Protein AF-A0A3S0RRU4-F1 (afdb_monomer_lite)

Sequence (78 aa):
MRLKNYFFAIYDWDDNYLGTYSSYEEIIYFLFGIGPSDKNYQFKKRYIAKVIAKTKKKTFKNQKLKIYKFIDEDDKYE

Radius of gyration: 13.72 Å; chains: 1; bounding box: 33×43×23 Å

pLDDT: mean 80.4, std 13.99, range [42.03, 94.19]

Secondary structure (DSSP, 8-state):
----EEEEEEEETT--EEEEESSHHHHHHHHH---TTSTTHHHHHHHHHHHHHTT--EEETTEEEEEEEEEE------

Structure (mmCIF, N/CA/C/O backbone):
data_AF-A0A3S0RRU4-F1
#
_entry.id   AF-A0A3S0RRU4-F1
#
loop_
_atom_site.group_PDB
_atom_site.id
_atom_site.type_symbol
_atom_site.label_atom_id
_atom_site.label_alt_id
_atom_site.label_comp_id
_atom_site.label_asym_id
_atom_site.label_entity_id
_atom_site.label_seq_id
_atom_site.pdbx_PDB_ins_code
_atom_site.Cartn_x
_atom_site.Cartn_y
_atom_site.Cartn_z
_atom_site.occupancy
_atom_site.B_iso_or_equiv
_atom_site.auth_seq_id
_atom_site.auth_comp_id
_atom_site.auth_asym_id
_atom_site.auth_atom_id
_atom_site.pdbx_PDB_model_num
ATOM 1 N N . MET A 1 1 ? 6.776 -21.989 14.682 1.00 42.59 1 MET A N 1
ATOM 2 C CA . MET A 1 1 ? 6.743 -20.530 14.433 1.00 42.59 1 MET A CA 1
ATOM 3 C C . MET A 1 1 ? 5.781 -20.309 13.273 1.00 42.59 1 MET A C 1
ATOM 5 O O . MET A 1 1 ? 6.101 -20.733 12.176 1.00 42.59 1 MET A O 1
ATOM 9 N N . ARG A 1 2 ? 4.559 -19.808 13.517 1.00 42.94 2 ARG A N 1
ATOM 10 C CA . ARG A 1 2 ? 3.577 -19.579 12.440 1.00 42.94 2 ARG A CA 1
ATOM 11 C C . ARG A 1 2 ? 4.035 -18.370 11.622 1.00 42.94 2 ARG A C 1
ATOM 13 O O . ARG A 1 2 ? 4.112 -17.270 12.170 1.00 42.94 2 ARG A O 1
ATOM 20 N N . LEU A 1 3 ? 4.386 -18.580 10.356 1.00 42.0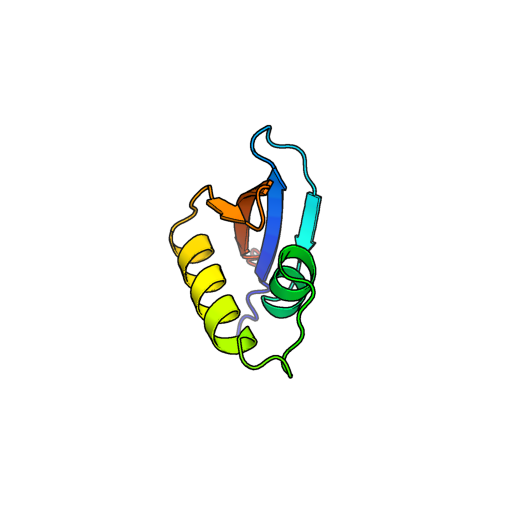3 3 LEU A N 1
ATOM 21 C CA . LEU A 1 3 ? 4.613 -17.498 9.403 1.00 42.03 3 LEU A CA 1
ATOM 22 C C . LEU A 1 3 ? 3.241 -16.923 9.064 1.00 42.03 3 LEU A C 1
ATOM 24 O O . LEU A 1 3 ? 2.497 -17.500 8.289 1.00 42.03 3 LEU A O 1
ATOM 28 N N . LYS A 1 4 ? 2.877 -15.814 9.710 1.00 53.72 4 LYS A N 1
ATOM 29 C CA . LYS A 1 4 ? 1.726 -15.026 9.273 1.00 53.72 4 LYS A CA 1
ATOM 30 C C . LYS A 1 4 ? 2.119 -14.385 7.946 1.00 53.72 4 LYS A C 1
ATOM 32 O O . LYS A 1 4 ? 2.931 -13.455 7.951 1.00 53.72 4 LYS A O 1
ATOM 37 N N . ASN A 1 5 ? 1.602 -14.900 6.836 1.00 65.56 5 ASN A N 1
ATOM 38 C CA . ASN A 1 5 ? 1.714 -14.210 5.561 1.00 65.56 5 ASN A CA 1
ATOM 39 C C . ASN A 1 5 ? 0.775 -13.004 5.610 1.00 65.56 5 ASN A C 1
ATOM 41 O O . ASN A 1 5 ? -0.353 -13.081 6.088 1.00 65.56 5 ASN A O 1
ATOM 45 N N . TYR A 1 6 ? 1.270 -11.844 5.198 1.00 72.81 6 TYR A N 1
ATOM 46 C CA . TYR A 1 6 ? 0.469 -10.630 5.150 1.00 72.81 6 TYR A CA 1
ATOM 47 C C . TYR A 1 6 ? 0.456 -10.126 3.723 1.00 72.81 6 TYR A C 1
ATOM 49 O O . TYR A 1 6 ? 1.515 -9.989 3.112 1.00 72.81 6 TYR A O 1
ATOM 57 N N . PHE A 1 7 ? -0.727 -9.782 3.236 1.00 84.50 7 PHE A N 1
ATOM 58 C CA . PHE A 1 7 ? -0.888 -9.093 1.968 1.00 84.50 7 PHE A CA 1
ATOM 59 C C . PHE A 1 7 ? -1.697 -7.814 2.162 1.00 84.50 7 PHE A C 1
ATOM 61 O O . PHE A 1 7 ? -2.427 -7.629 3.140 1.00 84.50 7 PHE A O 1
ATOM 68 N N . PHE A 1 8 ? -1.518 -6.883 1.240 1.00 86.44 8 PHE A N 1
ATOM 69 C CA . PHE A 1 8 ? -2.110 -5.563 1.273 1.00 86.44 8 PHE A CA 1
ATOM 70 C C . PHE A 1 8 ? -2.927 -5.360 0.013 1.00 86.44 8 PHE A C 1
ATOM 72 O O . PHE A 1 8 ? -2.359 -5.357 -1.074 1.00 86.44 8 PHE A O 1
ATOM 79 N N . ALA A 1 9 ? -4.230 -5.146 0.149 1.00 88.19 9 ALA A N 1
ATOM 80 C CA . ALA A 1 9 ? -5.058 -4.777 -0.989 1.00 88.19 9 ALA A CA 1
ATOM 81 C C . ALA A 1 9 ? -5.206 -3.259 -1.048 1.00 88.19 9 ALA A C 1
ATOM 83 O O . ALA A 1 9 ? -5.461 -2.599 -0.029 1.00 88.19 9 ALA A O 1
ATOM 84 N N . ILE A 1 10 ? -5.050 -2.709 -2.246 1.00 89.25 10 ILE A N 1
ATOM 85 C CA . ILE A 1 10 ? -5.252 -1.292 -2.518 1.00 89.25 10 ILE A CA 1
ATOM 86 C C . ILE A 1 10 ? -6.521 -1.139 -3.345 1.00 89.25 10 ILE A C 1
ATOM 88 O O . ILE A 1 10 ? -6.697 -1.798 -4.367 1.00 89.25 10 ILE A O 1
ATOM 92 N N . TYR A 1 11 ? -7.376 -0.232 -2.895 1.00 89.31 11 TYR A N 1
ATOM 93 C CA . TYR A 1 11 ? -8.577 0.197 -3.594 1.00 89.31 11 TYR A CA 1
ATOM 94 C C . TYR A 1 11 ? -8.521 1.704 -3.809 1.00 89.31 11 TYR A C 1
ATOM 96 O O . TYR A 1 11 ? -7.836 2.422 -3.067 1.00 89.31 11 TYR A O 1
ATOM 104 N N . ASP A 1 12 ? -9.262 2.203 -4.786 1.00 89.69 12 ASP A N 1
ATOM 105 C CA . ASP A 1 12 ? -9.553 3.630 -4.862 1.00 89.69 12 ASP A CA 1
ATOM 106 C C . ASP A 1 12 ? -10.638 4.042 -3.841 1.00 89.69 12 ASP A C 1
ATOM 108 O O . ASP A 1 12 ? -10.997 3.306 -2.912 1.00 89.69 12 ASP A O 1
ATOM 112 N N . TRP A 1 13 ? -11.130 5.276 -3.946 1.00 86.88 13 TRP A N 1
ATOM 113 C CA . TRP A 1 13 ? -12.169 5.771 -3.046 1.00 86.88 13 TRP A CA 1
ATOM 114 C C . TRP A 1 13 ? -13.558 5.192 -3.310 1.00 86.88 13 TRP A C 1
ATOM 116 O O . TRP A 1 13 ? -14.329 5.078 -2.349 1.00 86.88 13 TRP A O 1
ATOM 126 N N . ASP A 1 14 ? -13.809 4.783 -4.548 1.00 88.75 14 ASP A N 1
ATOM 127 C CA . ASP A 1 14 ? -15.056 4.196 -5.040 1.00 88.75 14 ASP A CA 1
ATOM 128 C C . ASP A 1 14 ? -15.064 2.663 -4.892 1.00 88.75 14 ASP A C 1
ATOM 130 O O . ASP A 1 14 ? -15.950 1.989 -5.402 1.00 88.75 14 ASP A O 1
ATOM 134 N N . ASP A 1 15 ? -14.096 2.119 -4.141 1.00 85.38 15 ASP A N 1
ATOM 135 C CA . ASP A 1 15 ? -13.934 0.688 -3.865 1.00 85.38 15 ASP A CA 1
ATOM 136 C C . ASP A 1 15 ? -13.602 -0.156 -5.108 1.00 85.38 15 ASP A C 1
ATOM 138 O O . ASP A 1 15 ? -13.744 -1.380 -5.090 1.00 85.38 15 ASP A O 1
ATOM 142 N N . ASN A 1 16 ? -13.045 0.459 -6.158 1.00 90.19 16 ASN A N 1
ATOM 143 C CA . ASN A 1 16 ? -12.456 -0.289 -7.263 1.00 90.19 16 ASN A CA 1
ATOM 144 C C . ASN A 1 16 ? -11.116 -0.886 -6.830 1.00 90.19 16 ASN A C 1
ATOM 146 O O . ASN A 1 16 ? -10.228 -0.189 -6.328 1.00 90.19 16 ASN A O 1
ATOM 150 N N . TYR A 1 17 ? -10.969 -2.192 -7.035 1.00 88.81 17 TYR A N 1
ATOM 151 C CA . TYR A 1 17 ? -9.750 -2.925 -6.720 1.00 88.81 17 TYR A CA 1
ATOM 152 C C . TYR A 1 17 ? -8.610 -2.537 -7.669 1.00 88.81 17 TYR A C 1
ATOM 154 O O . TYR A 1 17 ? -8.761 -2.600 -8.888 1.00 88.81 17 TYR A O 1
ATOM 162 N N . LEU A 1 18 ? -7.459 -2.165 -7.103 1.00 89.94 18 LEU A N 1
ATOM 163 C CA . LEU A 1 18 ? -6.273 -1.759 -7.865 1.00 89.94 18 LEU A CA 1
ATOM 164 C C . LEU A 1 18 ? -5.154 -2.804 -7.842 1.00 89.94 18 LEU A C 1
ATOM 166 O O . LEU A 1 18 ? -4.314 -2.809 -8.737 1.00 89.94 18 LEU A O 1
ATOM 170 N N . GLY A 1 19 ? -5.104 -3.664 -6.823 1.00 89.38 19 GLY A N 1
ATOM 171 C CA . GLY A 1 19 ? -4.072 -4.694 -6.720 1.00 89.38 19 GLY A CA 1
ATOM 172 C C . GLY A 1 19 ? -3.811 -5.169 -5.296 1.00 89.38 19 GLY A C 1
ATOM 173 O O . GLY A 1 19 ? -4.224 -4.531 -4.323 1.00 89.38 19 GLY A O 1
ATOM 174 N N . THR A 1 20 ? -3.088 -6.283 -5.198 1.00 90.25 20 THR A N 1
ATOM 175 C CA . THR A 1 20 ? -2.645 -6.891 -3.942 1.00 90.25 20 THR A CA 1
ATOM 176 C C . THR A 1 20 ? -1.126 -6.976 -3.930 1.00 90.25 20 THR A C 1
ATOM 178 O O . THR A 1 20 ? -0.515 -7.310 -4.940 1.00 90.25 20 THR A O 1
ATOM 181 N N . TYR A 1 21 ? -0.531 -6.665 -2.783 1.00 89.25 21 TYR A N 1
ATOM 182 C CA . TYR A 1 21 ? 0.910 -6.536 -2.601 1.00 89.25 21 TYR A CA 1
ATOM 183 C C . TYR A 1 21 ? 1.350 -7.302 -1.361 1.00 89.25 21 TYR A C 1
ATOM 185 O O . TYR A 1 21 ? 0.680 -7.249 -0.332 1.00 89.25 21 TYR A O 1
ATOM 193 N N . SER A 1 22 ? 2.491 -7.975 -1.423 1.00 86.06 22 SER A N 1
ATOM 194 C CA . SER A 1 22 ? 2.990 -8.819 -0.326 1.00 86.06 22 SER A CA 1
ATOM 195 C C . SER A 1 22 ? 3.977 -8.078 0.577 1.00 86.06 22 SER A C 1
ATOM 197 O O . SER A 1 22 ? 4.372 -8.564 1.636 1.00 86.06 22 SER A O 1
ATOM 199 N N . SER A 1 23 ? 4.399 -6.876 0.179 1.00 86.62 23 SER A N 1
ATOM 200 C CA . SER A 1 23 ? 5.384 -6.106 0.929 1.00 86.62 23 SER A CA 1
ATOM 201 C C . SER A 1 23 ? 5.143 -4.601 0.864 1.00 86.62 23 SER A C 1
ATOM 203 O O . SER A 1 23 ? 4.522 -4.062 -0.050 1.00 86.62 23 SER A O 1
ATOM 205 N N . TYR A 1 24 ? 5.714 -3.886 1.835 1.00 87.00 24 TYR A N 1
ATOM 206 C CA . TYR A 1 24 ? 5.776 -2.427 1.785 1.00 87.00 24 TYR A CA 1
ATOM 207 C C . TYR A 1 24 ? 6.572 -1.916 0.579 1.00 87.00 24 TYR A C 1
ATOM 209 O O . TYR A 1 24 ? 6.308 -0.810 0.124 1.00 87.00 24 TYR A O 1
ATOM 217 N N . GLU A 1 25 ? 7.548 -2.680 0.081 1.00 88.31 25 GLU A N 1
ATOM 218 C CA . GLU A 1 25 ? 8.371 -2.290 -1.070 1.00 88.31 25 GLU A CA 1
ATOM 219 C C . GLU A 1 25 ? 7.539 -2.165 -2.329 1.00 88.31 25 GLU A C 1
ATOM 221 O O . GLU A 1 25 ? 7.596 -1.126 -2.982 1.00 88.31 25 GLU A O 1
ATOM 226 N N . GLU A 1 26 ? 6.706 -3.162 -2.605 1.00 89.38 26 GLU A N 1
ATOM 227 C CA . GLU A 1 26 ? 5.827 -3.144 -3.769 1.00 89.38 26 GLU A CA 1
ATOM 228 C C . GLU A 1 26 ? 4.810 -2.002 -3.684 1.00 89.38 26 GLU A C 1
ATOM 230 O O . GLU A 1 26 ? 4.616 -1.280 -4.658 1.00 89.38 26 GLU A O 1
ATOM 235 N N . ILE A 1 27 ? 4.235 -1.753 -2.501 1.00 88.94 27 ILE A N 1
ATOM 236 C CA . ILE A 1 27 ? 3.320 -0.619 -2.294 1.00 88.94 27 ILE A CA 1
ATOM 237 C C . ILE A 1 27 ? 4.036 0.712 -2.524 1.00 88.94 27 ILE A C 1
ATOM 239 O O . ILE A 1 27 ? 3.489 1.619 -3.147 1.00 88.94 27 ILE A O 1
ATOM 243 N N . ILE A 1 28 ? 5.251 0.875 -1.997 1.00 90.38 28 ILE A N 1
ATOM 244 C CA . ILE A 1 28 ? 6.016 2.117 -2.157 1.00 90.38 28 ILE A CA 1
ATOM 245 C C . ILE A 1 28 ? 6.389 2.317 -3.623 1.00 90.38 28 ILE A C 1
ATOM 247 O O . ILE A 1 28 ? 6.284 3.439 -4.123 1.00 90.38 28 ILE A O 1
ATOM 251 N N . TYR A 1 29 ? 6.781 1.250 -4.312 1.00 90.50 29 TYR A N 1
ATOM 252 C CA . TYR A 1 29 ? 7.075 1.295 -5.733 1.00 90.50 29 TYR A CA 1
ATOM 253 C C . TYR A 1 29 ? 5.827 1.660 -6.546 1.00 90.50 29 TYR A C 1
ATOM 255 O O . TYR A 1 29 ? 5.879 2.596 -7.337 1.00 90.50 29 TYR A O 1
ATOM 263 N N . PHE A 1 30 ? 4.681 1.038 -6.273 1.00 88.94 30 PHE A N 1
ATOM 264 C CA . PHE A 1 30 ? 3.407 1.356 -6.921 1.00 88.94 30 PHE A CA 1
ATOM 265 C C . PHE A 1 30 ? 2.969 2.812 -6.683 1.00 88.94 30 PHE A C 1
ATOM 267 O O . PHE A 1 30 ? 2.661 3.543 -7.621 1.00 88.94 30 PHE A O 1
ATOM 274 N N . LEU A 1 31 ? 2.985 3.276 -5.429 1.00 88.12 31 LEU A N 1
ATOM 275 C CA . LEU A 1 31 ? 2.481 4.606 -5.066 1.00 88.12 31 LEU A CA 1
ATOM 276 C C . LEU A 1 31 ? 3.450 5.740 -5.404 1.00 88.12 31 LEU A C 1
ATOM 278 O O . LEU A 1 31 ? 3.035 6.870 -5.682 1.00 88.12 31 LEU A O 1
ATOM 282 N N . PHE A 1 32 ? 4.754 5.489 -5.301 1.00 88.44 32 PHE A N 1
ATOM 283 C CA . PHE A 1 32 ? 5.768 6.535 -5.385 1.00 88.44 32 PHE A CA 1
ATOM 284 C C . PHE A 1 32 ? 6.748 6.359 -6.540 1.00 88.44 32 PHE A C 1
ATOM 286 O O . PHE A 1 32 ? 7.363 7.360 -6.910 1.00 88.44 32 PHE A O 1
ATOM 293 N N . GLY A 1 33 ? 6.842 5.180 -7.152 1.00 89.62 33 GLY A N 1
ATOM 294 C CA . GLY A 1 33 ? 7.816 4.885 -8.205 1.00 89.62 33 GLY A CA 1
ATOM 295 C C . GLY A 1 33 ? 9.256 4.892 -7.695 1.00 89.62 33 GLY A C 1
ATOM 296 O O . GLY A 1 33 ? 10.166 5.173 -8.465 1.00 89.62 33 GLY A O 1
ATOM 297 N N . ILE A 1 34 ? 9.462 4.669 -6.392 1.00 90.81 34 ILE A N 1
ATOM 298 C CA . ILE A 1 34 ? 10.787 4.714 -5.761 1.00 90.81 34 ILE A CA 1
ATOM 299 C C . ILE A 1 34 ? 11.146 3.358 -5.160 1.00 90.81 34 ILE A C 1
ATOM 301 O O . ILE A 1 34 ? 10.286 2.661 -4.622 1.00 90.81 34 ILE A O 1
ATOM 305 N N . GLY A 1 35 ? 12.431 3.016 -5.225 1.00 90.25 35 GLY A N 1
ATOM 306 C CA . GLY A 1 35 ? 12.993 1.812 -4.617 1.00 90.25 35 GLY A CA 1
ATOM 307 C C . GLY A 1 35 ? 13.778 2.096 -3.328 1.00 90.25 35 GLY A C 1
ATOM 308 O O . GLY A 1 35 ? 13.908 3.256 -2.931 1.00 90.25 35 GLY A O 1
ATOM 309 N N . PRO A 1 36 ? 14.345 1.053 -2.692 1.00 89.12 36 PRO A N 1
ATOM 310 C CA . PRO A 1 36 ? 15.108 1.157 -1.442 1.00 89.12 36 PRO A CA 1
ATOM 311 C C . PRO A 1 36 ? 16.291 2.134 -1.478 1.00 89.12 36 PRO A C 1
ATOM 313 O O . PRO A 1 36 ? 16.660 2.685 -0.443 1.00 89.12 36 PRO A O 1
ATOM 316 N N . SER A 1 37 ? 16.864 2.366 -2.661 1.00 90.25 37 SER A N 1
ATOM 317 C CA . SER A 1 37 ? 17.992 3.277 -2.882 1.00 90.25 37 SER A CA 1
ATOM 318 C C . SER A 1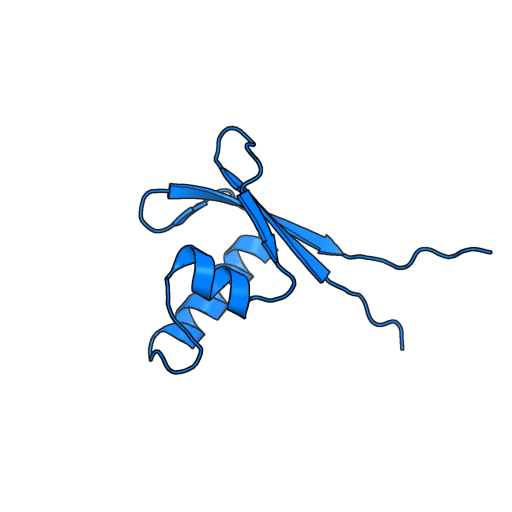 37 ? 17.611 4.764 -2.841 1.00 90.25 37 SER A C 1
ATOM 320 O O . SER A 1 37 ? 18.497 5.614 -2.786 1.00 90.25 37 SER A O 1
ATOM 322 N N . ASP A 1 38 ? 16.319 5.111 -2.878 1.00 94.19 38 ASP A N 1
ATOM 323 C CA . ASP A 1 38 ? 15.878 6.506 -2.795 1.00 94.19 38 ASP A CA 1
ATOM 324 C C . ASP A 1 38 ? 16.039 7.040 -1.364 1.00 94.19 38 ASP A C 1
ATOM 326 O O . ASP A 1 38 ? 15.587 6.429 -0.394 1.00 94.19 38 ASP A O 1
ATOM 330 N N . LYS A 1 39 ? 16.622 8.234 -1.213 1.00 93.06 39 LYS A N 1
ATOM 331 C CA . LYS A 1 39 ? 16.824 8.886 0.096 1.00 93.06 39 LYS A CA 1
ATOM 332 C C . LYS A 1 39 ? 15.536 9.049 0.917 1.00 93.06 39 LYS A C 1
ATOM 334 O O . LYS A 1 39 ? 15.582 9.091 2.145 1.00 93.06 39 LYS A O 1
ATOM 339 N N . ASN A 1 40 ? 14.379 9.129 0.262 1.00 91.56 40 ASN A N 1
ATOM 340 C CA . ASN A 1 40 ? 13.076 9.270 0.904 1.00 91.56 40 ASN A CA 1
ATOM 341 C C . ASN A 1 40 ? 12.388 7.929 1.168 1.00 91.56 40 ASN A C 1
ATOM 343 O O . ASN A 1 40 ? 11.338 7.916 1.818 1.00 91.56 40 ASN A O 1
ATOM 347 N N . TYR A 1 41 ? 12.934 6.810 0.689 1.00 91.88 41 TYR A N 1
ATOM 348 C CA . TYR A 1 41 ? 12.299 5.499 0.786 1.00 91.88 41 TYR A CA 1
ATOM 349 C C . TYR A 1 41 ? 11.948 5.141 2.235 1.00 91.88 41 TYR A C 1
ATOM 351 O O . TYR A 1 41 ? 10.803 4.801 2.530 1.00 91.88 41 TYR A O 1
ATOM 359 N N . GLN A 1 42 ? 12.884 5.319 3.175 1.00 90.81 42 GLN A N 1
ATOM 360 C CA . GLN A 1 42 ? 12.649 5.014 4.594 1.00 90.81 42 GLN A CA 1
ATOM 361 C C . GLN A 1 42 ? 11.540 5.880 5.204 1.00 90.81 42 GLN A C 1
ATOM 363 O O . GLN A 1 42 ? 10.712 5.400 5.983 1.00 90.81 42 GLN A O 1
ATOM 368 N N . PHE A 1 43 ? 11.475 7.154 4.814 1.00 93.00 43 PHE A N 1
ATOM 369 C CA . PHE A 1 43 ? 10.403 8.049 5.235 1.00 93.00 43 PHE A CA 1
ATOM 370 C C . PHE A 1 43 ? 9.047 7.604 4.666 1.00 93.00 43 PHE A C 1
ATOM 372 O O . PHE A 1 43 ? 8.066 7.509 5.410 1.00 93.00 43 PHE A O 1
ATOM 379 N N . LYS A 1 44 ? 8.984 7.267 3.370 1.00 91.12 44 LYS A N 1
ATOM 380 C CA . LYS A 1 44 ? 7.760 6.771 2.718 1.00 91.12 44 LYS A CA 1
ATOM 381 C C . LYS A 1 44 ? 7.305 5.435 3.300 1.00 91.12 44 LYS A C 1
ATOM 383 O O . LYS A 1 44 ? 6.114 5.274 3.555 1.00 91.12 44 LYS A O 1
ATOM 388 N N . LYS A 1 45 ? 8.234 4.533 3.617 1.00 89.94 45 LYS A N 1
ATOM 389 C CA . LYS A 1 45 ? 7.955 3.262 4.296 1.00 89.94 45 LYS A CA 1
ATOM 390 C C . LYS A 1 45 ? 7.285 3.474 5.647 1.00 89.94 45 LYS A C 1
ATOM 392 O O . LYS A 1 45 ? 6.213 2.922 5.894 1.00 89.94 45 LYS A O 1
ATOM 397 N N . ARG A 1 46 ? 7.854 4.341 6.493 1.00 90.56 46 ARG A N 1
ATOM 398 C CA . ARG A 1 46 ? 7.255 4.703 7.792 1.00 90.56 46 ARG A CA 1
ATOM 399 C C . ARG A 1 46 ? 5.882 5.357 7.629 1.00 90.56 46 ARG A C 1
ATOM 401 O O . ARG A 1 46 ? 4.968 5.069 8.402 1.00 90.56 46 ARG A O 1
ATOM 408 N N . TYR A 1 47 ? 5.722 6.215 6.623 1.00 89.19 47 TYR A N 1
ATOM 409 C CA . TYR A 1 47 ? 4.443 6.851 6.319 1.00 89.19 47 TYR A CA 1
ATOM 410 C C . TYR A 1 47 ? 3.365 5.823 5.950 1.00 89.19 47 TYR A C 1
ATOM 412 O O . TYR A 1 47 ? 2.298 5.833 6.564 1.00 89.19 47 TYR A O 1
ATOM 420 N N . ILE A 1 48 ? 3.650 4.903 5.023 1.00 86.44 48 ILE A N 1
ATOM 421 C CA . ILE A 1 48 ? 2.707 3.852 4.610 1.00 86.44 48 ILE A CA 1
ATOM 422 C C . ILE A 1 48 ? 2.356 2.933 5.777 1.00 86.44 48 ILE A C 1
ATOM 424 O O . ILE A 1 48 ? 1.173 2.719 6.033 1.00 86.44 48 ILE A O 1
ATOM 428 N N . ALA A 1 49 ? 3.343 2.482 6.554 1.00 85.69 49 ALA A N 1
ATOM 429 C CA . ALA A 1 49 ? 3.098 1.682 7.754 1.00 85.69 49 ALA A CA 1
ATOM 430 C C . ALA A 1 49 ? 2.115 2.369 8.719 1.00 85.69 49 ALA A C 1
ATOM 432 O O . ALA A 1 49 ? 1.189 1.736 9.225 1.00 85.69 49 ALA A O 1
ATOM 433 N N . LYS A 1 50 ? 2.251 3.687 8.918 1.00 86.75 50 LYS A N 1
ATOM 434 C CA . LYS A 1 50 ? 1.340 4.472 9.765 1.00 86.75 50 LYS A CA 1
ATOM 435 C C . LYS A 1 50 ? -0.065 4.617 9.171 1.00 86.75 50 LYS A C 1
ATOM 437 O O . LYS A 1 50 ? -1.026 4.693 9.936 1.00 86.75 50 LYS A O 1
ATOM 442 N N . VAL A 1 51 ? -0.199 4.699 7.845 1.00 84.50 51 VAL A N 1
ATOM 443 C CA . VAL A 1 51 ? -1.515 4.744 7.182 1.00 84.50 51 VAL A CA 1
ATOM 444 C C . VAL A 1 51 ? -2.239 3.412 7.346 1.00 84.50 51 VAL A C 1
ATOM 446 O O . VAL A 1 51 ? -3.395 3.406 7.770 1.00 84.50 51 VAL A O 1
ATOM 449 N N . ILE A 1 52 ? -1.536 2.310 7.087 1.00 82.25 52 ILE A N 1
ATOM 450 C CA . ILE A 1 52 ? -2.075 0.951 7.172 1.00 82.25 52 ILE A CA 1
ATOM 451 C C . ILE A 1 52 ? -2.466 0.603 8.609 1.00 82.25 52 ILE A C 1
ATOM 453 O O . ILE A 1 52 ? -3.578 0.147 8.840 1.00 82.25 52 ILE A O 1
ATOM 457 N N . ALA A 1 53 ? -1.607 0.893 9.591 1.00 79.00 53 ALA A N 1
ATOM 458 C CA . ALA A 1 53 ? -1.899 0.623 11.002 1.00 79.00 53 ALA A CA 1
ATOM 459 C C . ALA A 1 53 ? -3.126 1.384 11.534 1.00 79.00 53 ALA A C 1
ATOM 461 O O . ALA A 1 53 ? -3.699 0.999 12.548 1.00 79.00 53 ALA A O 1
ATOM 462 N N . LYS A 1 54 ? -3.518 2.483 10.880 1.00 74.25 54 LYS A N 1
ATOM 463 C CA . LYS A 1 54 ? -4.716 3.251 11.242 1.00 74.25 54 LYS A CA 1
ATOM 464 C C . LYS A 1 54 ? -5.921 2.941 10.348 1.00 74.25 54 LYS A C 1
ATOM 466 O O . LYS A 1 54 ? -6.951 3.584 10.536 1.00 74.25 54 LYS A O 1
ATOM 471 N N . THR A 1 55 ? -5.778 2.039 9.372 1.00 64.56 55 THR A N 1
ATOM 472 C CA . THR A 1 55 ? -6.808 1.669 8.384 1.00 64.56 55 THR A CA 1
ATOM 473 C C . THR A 1 55 ? -7.472 2.902 7.757 1.00 64.56 55 THR A C 1
ATOM 475 O O . THR A 1 55 ? -8.695 3.014 7.684 1.00 64.56 55 THR A O 1
ATOM 478 N N . LYS A 1 56 ? -6.672 3.913 7.380 1.00 65.94 56 LYS A N 1
ATOM 479 C CA . LYS A 1 56 ? -7.209 5.208 6.924 1.00 65.94 56 LYS A CA 1
ATOM 480 C C . LYS A 1 56 ? -7.198 5.340 5.409 1.00 65.94 56 LYS A C 1
ATOM 482 O O . LYS A 1 56 ? -6.162 5.172 4.774 1.00 65.94 56 LYS A O 1
ATOM 487 N N . LYS A 1 57 ? -8.331 5.799 4.866 1.00 74.12 57 LYS A N 1
ATOM 488 C CA . LYS A 1 57 ? -8.418 6.372 3.518 1.00 74.12 57 LYS A CA 1
ATOM 489 C C . LYS A 1 57 ? -7.465 7.572 3.427 1.00 74.12 57 LY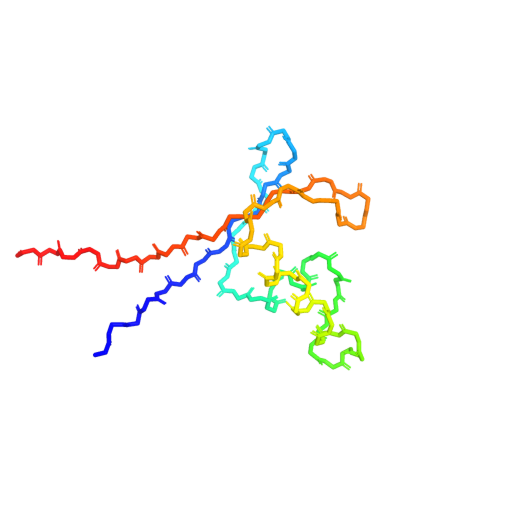S A C 1
ATOM 491 O O . LYS A 1 57 ? -7.498 8.451 4.298 1.00 74.12 57 LYS A O 1
ATOM 496 N N . LYS A 1 58 ? -6.607 7.620 2.409 1.00 80.69 58 LYS A N 1
ATOM 497 C CA . LYS A 1 58 ? -5.613 8.688 2.239 1.00 80.69 58 LYS A CA 1
ATOM 498 C C . LYS A 1 58 ? -5.393 9.033 0.777 1.00 80.69 58 LYS A C 1
ATOM 500 O O . LYS A 1 58 ? -5.492 8.190 -0.101 1.00 80.69 58 LYS A O 1
ATOM 505 N N . THR A 1 59 ? -5.037 10.290 0.545 1.00 77.56 59 THR A N 1
ATOM 506 C CA . THR A 1 59 ? -4.599 10.754 -0.768 1.00 77.56 59 THR A CA 1
ATOM 507 C C . THR A 1 59 ? -3.092 10.541 -0.921 1.00 77.56 59 THR A C 1
ATOM 509 O O . THR A 1 59 ? -2.317 10.974 -0.064 1.00 77.56 59 THR A O 1
ATOM 512 N N . PHE A 1 60 ? -2.675 9.905 -2.012 1.00 79.31 60 PHE A N 1
ATOM 513 C CA . PHE A 1 60 ? -1.288 9.666 -2.410 1.00 79.31 60 PHE A CA 1
ATOM 5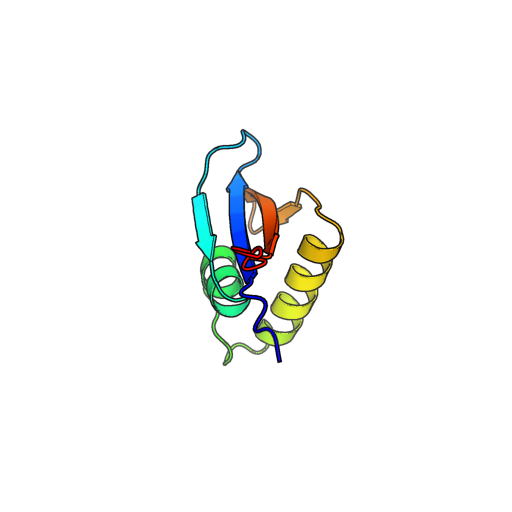14 C C . PHE A 1 60 ? -1.087 10.192 -3.830 1.00 79.31 60 PHE A C 1
ATOM 516 O O . PHE A 1 60 ? -1.815 9.781 -4.719 1.00 79.31 60 PHE A O 1
ATOM 523 N N . LYS A 1 61 ? -0.133 11.112 -4.052 1.00 73.69 61 LYS A N 1
ATOM 524 C CA . LYS A 1 61 ? 0.121 11.728 -5.377 1.00 73.69 61 LYS A CA 1
ATOM 525 C C . LYS A 1 61 ? -1.178 12.099 -6.128 1.00 73.69 61 LYS A C 1
ATOM 527 O O . LYS A 1 61 ? -1.364 11.740 -7.281 1.00 73.69 61 LYS A O 1
ATOM 532 N N . ASN A 1 62 ? -2.089 12.793 -5.444 1.00 76.19 62 ASN A N 1
ATOM 533 C CA . ASN A 1 62 ? -3.407 13.215 -5.949 1.00 76.19 62 ASN A CA 1
ATOM 534 C C . ASN A 1 62 ? -4.437 12.098 -6.213 1.00 76.19 62 ASN A C 1
ATOM 536 O O . ASN A 1 62 ? -5.566 12.406 -6.576 1.00 76.19 62 ASN A O 1
ATOM 540 N N . GLN A 1 63 ? -4.117 10.832 -5.947 1.00 78.19 63 GLN A N 1
ATOM 541 C CA . GLN A 1 63 ? -5.064 9.716 -5.994 1.00 78.19 63 GLN A CA 1
ATOM 542 C C . GLN A 1 63 ? -5.600 9.407 -4.599 1.00 78.19 63 GLN A C 1
ATOM 544 O O . GLN A 1 63 ? -4.837 9.336 -3.635 1.00 78.19 63 GLN A O 1
ATOM 549 N N . LYS A 1 64 ? -6.914 9.232 -4.461 1.00 86.25 64 LYS A N 1
ATOM 550 C CA . LYS A 1 64 ? -7.552 8.905 -3.180 1.00 86.25 64 LYS A CA 1
ATOM 551 C C . LYS A 1 64 ? -7.679 7.393 -3.058 1.00 86.25 64 LYS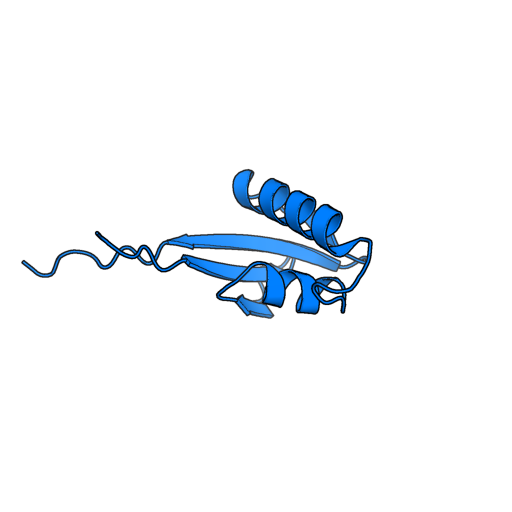 A C 1
ATOM 553 O O . LYS A 1 64 ? -8.441 6.790 -3.800 1.00 86.25 64 LYS A O 1
ATOM 558 N N . LEU A 1 65 ? -6.931 6.804 -2.129 1.00 86.44 65 LEU A N 1
ATOM 559 C CA . LEU A 1 65 ? -6.789 5.357 -2.003 1.00 86.44 65 LEU A CA 1
ATOM 560 C C . 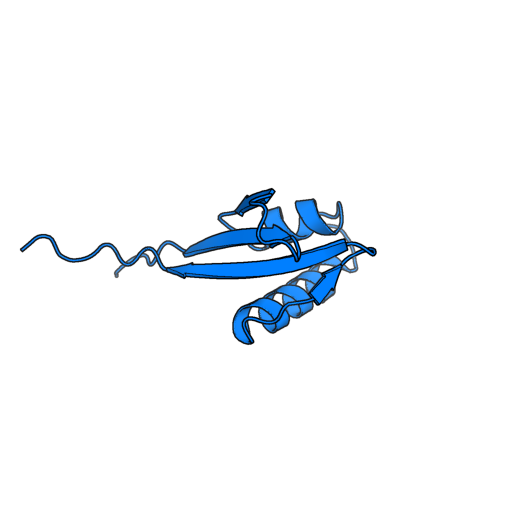LEU A 1 65 ? -7.161 4.862 -0.604 1.00 86.44 65 LEU A C 1
ATOM 562 O O . LEU A 1 65 ? -7.064 5.584 0.401 1.00 86.44 65 LEU A O 1
ATOM 566 N N . LYS A 1 66 ? -7.546 3.592 -0.542 1.00 86.81 66 LYS A N 1
ATOM 567 C CA . LYS A 1 66 ? -7.739 2.805 0.674 1.00 86.81 66 LYS A CA 1
ATOM 568 C C . LYS A 1 66 ? -6.741 1.653 0.639 1.00 86.81 66 LYS A C 1
ATOM 570 O O . LYS A 1 66 ? -6.607 0.987 -0.380 1.00 86.81 66 LYS A O 1
ATOM 575 N N . ILE A 1 67 ? -6.024 1.441 1.739 1.00 85.75 67 ILE A N 1
ATOM 576 C CA . ILE A 1 67 ? -5.067 0.339 1.863 1.00 85.75 67 ILE A CA 1
ATOM 577 C C . ILE A 1 67 ? -5.505 -0.513 3.043 1.00 85.75 67 ILE A C 1
ATOM 579 O O . ILE A 1 67 ? -5.576 -0.019 4.173 1.00 85.75 67 ILE A O 1
ATOM 583 N N . TYR A 1 68 ? -5.780 -1.779 2.767 1.00 82.38 68 TYR A N 1
ATOM 584 C CA . TYR A 1 68 ? -6.183 -2.765 3.756 1.00 82.38 68 TYR A CA 1
ATOM 585 C C . TYR A 1 68 ? -5.054 -3.764 3.944 1.00 82.38 68 TYR A C 1
ATOM 587 O O . TYR A 1 68 ? -4.455 -4.212 2.972 1.00 82.38 68 TYR A O 1
ATOM 595 N N . LYS A 1 69 ? -4.756 -4.096 5.199 1.00 83.25 69 LYS A N 1
ATOM 596 C CA . LYS A 1 69 ? -3.836 -5.176 5.541 1.00 83.25 69 LYS A CA 1
ATOM 597 C C . LYS A 1 69 ? -4.657 -6.402 5.886 1.00 83.25 69 LYS A C 1
ATOM 599 O O . LYS A 1 69 ? -5.431 -6.359 6.841 1.00 83.25 69 LYS A O 1
ATOM 604 N N . PHE A 1 70 ? -4.421 -7.473 5.155 1.00 79.19 70 PHE A N 1
ATOM 605 C CA . PHE A 1 70 ? -4.953 -8.787 5.451 1.00 79.19 70 PHE A CA 1
ATOM 606 C C . PHE A 1 70 ? -3.850 -9.625 6.078 1.00 79.19 70 PHE A C 1
ATOM 608 O O . PHE A 1 70 ? -2.665 -9.498 5.752 1.00 79.19 70 PHE A O 1
ATOM 615 N N . ILE A 1 71 ? -4.253 -10.419 7.056 1.00 73.44 71 ILE A N 1
ATOM 616 C CA . ILE A 1 71 ? -3.416 -11.440 7.656 1.00 73.44 71 ILE A CA 1
ATOM 617 C C . ILE A 1 71 ? -3.960 -12.732 7.081 1.00 73.44 71 ILE A C 1
ATOM 619 O O . ILE A 1 71 ? -5.122 -13.043 7.329 1.00 73.44 71 ILE A O 1
ATOM 623 N N . ASP A 1 72 ? -3.147 -13.427 6.300 1.00 68.19 72 ASP A N 1
ATOM 624 C CA . ASP A 1 72 ? -3.405 -14.824 6.004 1.00 68.19 72 ASP A CA 1
ATOM 625 C C . ASP A 1 72 ? -3.031 -15.586 7.278 1.00 68.19 72 ASP A C 1
ATOM 627 O O . ASP A 1 72 ? -1.867 -15.910 7.548 1.00 68.19 72 ASP A O 1
ATOM 631 N N . GLU A 1 73 ? -3.998 -15.685 8.185 1.00 60.53 73 GLU A N 1
ATOM 632 C CA . GLU A 1 73 ? -3.918 -16.688 9.227 1.00 60.53 73 GLU A CA 1
ATOM 633 C C . GLU A 1 73 ? -4.294 -17.983 8.523 1.00 60.53 73 GLU A C 1
ATOM 635 O O . GLU A 1 73 ? -5.462 -18.181 8.222 1.00 60.53 73 GLU A O 1
ATOM 640 N N . ASP A 1 74 ? -3.291 -18.817 8.220 1.00 58.97 74 ASP A N 1
ATOM 641 C CA . ASP A 1 74 ? -3.493 -20.239 7.940 1.00 58.97 74 ASP A CA 1
ATOM 642 C C . ASP A 1 74 ? -4.333 -20.803 9.095 1.00 58.97 74 ASP A C 1
ATOM 644 O O . ASP A 1 74 ? -3.829 -21.153 10.176 1.00 58.97 74 ASP A O 1
ATOM 648 N N . ASP A 1 75 ? -5.645 -20.766 8.902 1.00 51.22 75 ASP A N 1
ATOM 649 C CA . ASP A 1 75 ? -6.619 -21.283 9.826 1.00 51.22 75 ASP A CA 1
ATOM 650 C C . ASP A 1 75 ? -6.529 -22.799 9.725 1.00 51.22 75 ASP A C 1
ATOM 652 O O . ASP A 1 75 ? -6.784 -23.406 8.688 1.00 51.22 75 ASP A O 1
ATOM 656 N N . LYS A 1 76 ? -6.073 -23.381 10.836 1.00 47.22 76 LYS A N 1
ATOM 657 C CA . LYS A 1 76 ? -6.525 -24.659 11.384 1.00 47.22 76 LYS A CA 1
ATOM 658 C C . LYS A 1 76 ? -7.464 -25.433 10.444 1.00 47.22 76 LYS A C 1
ATOM 660 O O . LYS A 1 76 ? -8.676 -25.245 10.497 1.00 47.22 76 LYS A O 1
ATOM 665 N N . TYR A 1 77 ? -6.913 -26.379 9.694 1.00 45.31 77 TYR A N 1
ATOM 666 C CA . TYR A 1 77 ? -7.651 -27.613 9.470 1.00 45.31 77 TYR A CA 1
ATOM 667 C C . TYR A 1 77 ? -7.305 -28.542 10.631 1.00 45.31 77 TYR A C 1
ATOM 669 O O . TYR A 1 77 ? -6.137 -28.860 10.868 1.00 45.31 77 TYR A O 1
ATOM 677 N N . GLU A 1 78 ? -8.338 -28.792 11.429 1.00 43.12 78 GLU A N 1
ATOM 678 C CA . GLU A 1 78 ? -8.430 -29.826 12.459 1.00 43.12 78 GLU A CA 1
ATOM 679 C C . GLU A 1 78 ? -8.118 -31.215 11.883 1.00 43.12 78 GLU A C 1
ATOM 681 O O . GLU A 1 78 ? -8.467 -31.456 10.702 1.00 43.12 78 GLU A O 1
#

Foldseek 3Di:
DDPFQKKKWKAFPVRHTDDIGRDLQVVCCVQPVDGPPDPCSVVSSVVVVVCAVVQDFDAGPNTTMTMYMDTPPPDDDD